Protein AF-A0A1J1IKP0-F1 (afdb_monomer_lite)

Foldseek 3Di:
DFDLPQKAKDFDDADPPDQWGKIKIAHPVQDARPDRHRMDIDTDNDVVVVVVVQVVSVVVVHYHDPDD

Structure (mmCIF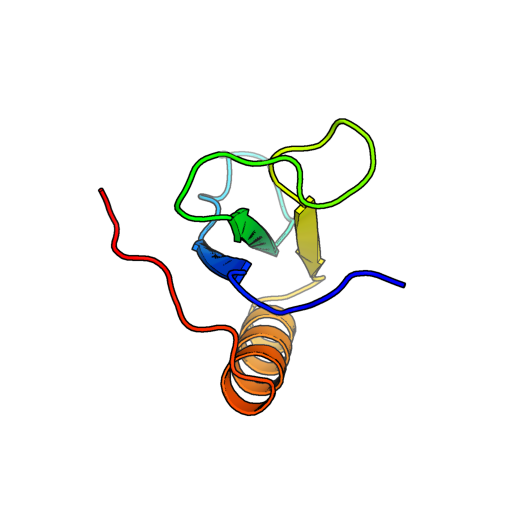, N/CA/C/O backbone):
data_AF-A0A1J1IKP0-F1
#
_entry.id   AF-A0A1J1IKP0-F1
#
loop_
_atom_site.group_PDB
_atom_site.id
_atom_site.type_symbol
_atom_site.label_atom_id
_atom_site.label_alt_id
_atom_site.label_comp_id
_atom_site.label_asym_id
_atom_site.label_entity_id
_atom_site.label_seq_id
_atom_site.pdbx_PDB_ins_code
_atom_site.Cartn_x
_atom_site.Cartn_y
_atom_site.Cartn_z
_atom_site.occupancy
_atom_site.B_iso_or_equiv
_atom_site.auth_seq_id
_atom_site.auth_comp_id
_atom_site.auth_asym_id
_atom_site.auth_atom_id
_atom_site.pdbx_PDB_model_num
ATOM 1 N N . MET A 1 1 ? -2.830 -12.181 11.261 1.00 81.69 1 MET A N 1
ATOM 2 C CA . MET A 1 1 ? -3.252 -12.178 9.842 1.00 81.69 1 MET A CA 1
ATOM 3 C C . MET A 1 1 ? -4.035 -10.894 9.605 1.00 81.69 1 MET A C 1
ATOM 5 O O . MET A 1 1 ? -4.898 -10.616 10.426 1.00 81.69 1 MET A O 1
ATOM 9 N N . LEU A 1 2 ? -3.693 -10.096 8.587 1.00 88.19 2 LEU A N 1
ATOM 10 C CA . LEU A 1 2 ? -4.340 -8.808 8.283 1.00 88.19 2 LEU A CA 1
ATOM 11 C C . LEU A 1 2 ? -5.607 -9.043 7.438 1.00 88.19 2 LEU A C 1
ATOM 13 O O . LEU A 1 2 ? -5.474 -9.562 6.328 1.00 88.19 2 LEU A O 1
ATOM 17 N N . PRO A 1 3 ? -6.817 -8.701 7.918 1.00 90.25 3 PRO A N 1
ATOM 18 C CA . PRO A 1 3 ? -8.018 -8.733 7.089 1.00 90.25 3 PRO A CA 1
ATOM 19 C C . PRO A 1 3 ? -7.925 -7.689 5.971 1.00 90.25 3 PRO A C 1
ATOM 21 O O . PRO A 1 3 ? -7.513 -6.560 6.219 1.00 90.25 3 PRO A O 1
ATOM 24 N N . LEU A 1 4 ? -8.319 -8.059 4.750 1.00 91.88 4 LEU A N 1
ATOM 25 C CA . LEU A 1 4 ? -8.269 -7.158 3.589 1.00 91.88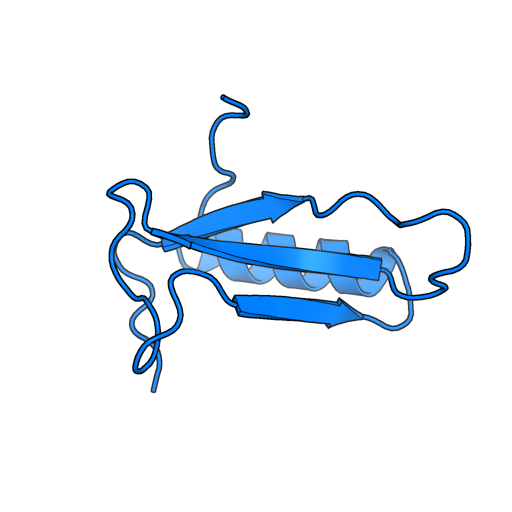 4 LEU A CA 1
ATOM 26 C C . LEU A 1 4 ? -9.541 -6.318 3.406 1.00 91.88 4 LEU A C 1
ATOM 28 O O . LEU A 1 4 ? -9.554 -5.385 2.604 1.00 91.88 4 LEU A O 1
ATOM 32 N N . ASP A 1 5 ? -10.609 -6.647 4.134 1.00 90.94 5 ASP A N 1
ATOM 33 C CA . ASP A 1 5 ? -11.890 -5.959 4.017 1.00 90.94 5 ASP A CA 1
ATOM 34 C C . ASP A 1 5 ? -11.765 -4.475 4.394 1.00 90.94 5 ASP A C 1
ATOM 36 O O . ASP A 1 5 ? -11.138 -4.112 5.391 1.00 90.94 5 ASP A O 1
ATOM 40 N N . GLY A 1 6 ? -12.322 -3.603 3.552 1.00 90.25 6 GLY A N 1
ATOM 41 C CA . GLY A 1 6 ? -12.247 -2.152 3.737 1.00 90.25 6 GLY A CA 1
ATOM 42 C C . GLY A 1 6 ? -10.869 -1.523 3.488 1.00 90.25 6 GLY A C 1
ATOM 43 O O . GLY A 1 6 ? -10.743 -0.301 3.617 1.00 90.25 6 GLY A O 1
ATOM 44 N N . LEU A 1 7 ? -9.850 -2.303 3.103 1.00 95.75 7 LEU A N 1
ATOM 45 C CA . LEU A 1 7 ? -8.542 -1.759 2.741 1.00 95.75 7 LEU A CA 1
ATOM 46 C C . LEU A 1 7 ? -8.531 -1.159 1.327 1.00 95.75 7 LEU A C 1
ATOM 48 O O . LEU A 1 7 ? -9.291 -1.542 0.426 1.00 95.75 7 LEU A O 1
ATOM 52 N N . ARG A 1 8 ? -7.619 -0.207 1.135 1.00 96.69 8 ARG A N 1
ATOM 53 C CA . ARG A 1 8 ? -7.257 0.402 -0.145 1.00 96.69 8 ARG A CA 1
ATOM 54 C C . ARG A 1 8 ? -5.753 0.512 -0.288 1.00 96.69 8 ARG A C 1
ATOM 56 O O . ARG A 1 8 ? -5.023 0.524 0.701 1.00 96.69 8 ARG A O 1
ATOM 63 N N . LEU A 1 9 ? -5.332 0.631 -1.538 1.00 96.12 9 LEU A N 1
ATOM 64 C CA . LEU A 1 9 ? -3.962 0.918 -1.933 1.00 96.12 9 LEU A CA 1
ATOM 65 C C . LEU A 1 9 ? -3.770 2.405 -2.195 1.0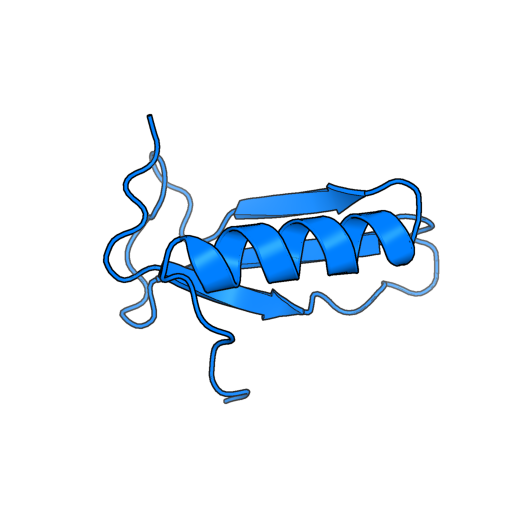0 96.12 9 LEU A C 1
ATOM 67 O O . LEU A 1 9 ? -4.648 3.043 -2.764 1.00 96.12 9 LEU A O 1
ATOM 71 N N . ARG A 1 10 ? -2.607 2.946 -1.864 1.00 94.94 10 ARG A N 1
ATOM 72 C CA . ARG A 1 10 ? -2.158 4.233 -2.400 1.00 94.94 10 ARG A CA 1
ATOM 73 C C . ARG A 1 10 ? -0.680 4.184 -2.726 1.00 94.94 10 ARG A C 1
ATOM 75 O O . ARG A 1 10 ? 0.071 3.426 -2.105 1.00 94.94 10 ARG A O 1
ATOM 82 N N . ASP A 1 11 ? -0.289 5.015 -3.673 1.00 92.81 11 ASP A N 1
ATOM 83 C CA . ASP A 1 11 ? 1.111 5.248 -3.970 1.00 92.81 11 ASP A CA 1
ATOM 84 C C . ASP A 1 11 ? 1.754 6.109 -2.883 1.00 92.81 11 ASP A C 1
ATOM 86 O O . ASP A 1 11 ? 1.114 6.985 -2.298 1.00 92.81 11 ASP A O 1
ATOM 90 N N . ILE A 1 12 ? 3.012 5.805 -2.569 1.00 91.25 12 ILE A N 1
ATOM 91 C CA . ILE A 1 12 ? 3.837 6.620 -1.683 1.00 91.25 12 ILE A CA 1
ATOM 92 C C . ILE A 1 12 ? 4.900 7.272 -2.552 1.00 91.25 12 ILE A C 1
ATOM 94 O O . ILE A 1 12 ? 5.681 6.581 -3.207 1.00 91.25 12 ILE A O 1
ATOM 98 N N . GLU A 1 13 ? 4.906 8.605 -2.574 1.00 83.31 13 GLU A N 1
ATOM 99 C CA . GLU A 1 13 ? 5.900 9.351 -3.333 1.00 83.31 13 GLU A CA 1
ATOM 100 C C . GLU A 1 13 ? 7.307 9.014 -2.840 1.00 83.31 13 GLU A C 1
ATOM 102 O O . GLU A 1 13 ? 7.591 8.942 -1.641 1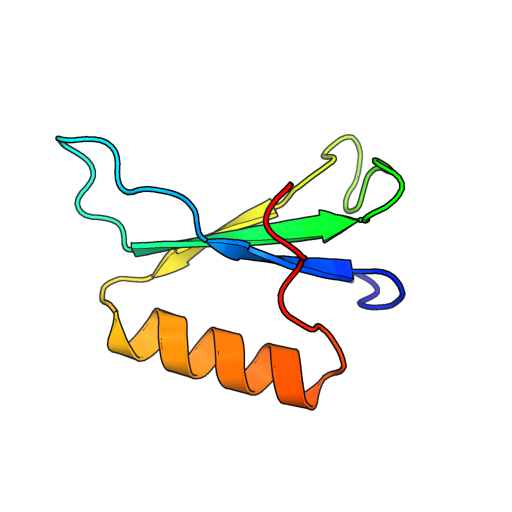.00 83.31 13 GLU A O 1
ATOM 107 N N . GLN A 1 14 ? 8.204 8.794 -3.794 1.00 79.31 14 GLN A N 1
ATOM 108 C CA . GLN A 1 14 ? 9.596 8.524 -3.499 1.00 79.31 14 GLN A CA 1
ATOM 109 C C . GLN A 1 14 ? 10.257 9.813 -3.005 1.00 79.31 14 GLN A C 1
ATOM 111 O O . GLN A 1 14 ? 10.462 10.754 -3.772 1.00 79.31 14 GLN A O 1
ATOM 116 N N . GLU A 1 15 ? 10.624 9.858 -1.725 1.00 80.50 15 GLU A N 1
ATOM 117 C CA . GLU A 1 15 ? 11.453 10.948 -1.213 1.00 80.50 15 GLU A CA 1
ATOM 118 C C . GLU A 1 15 ? 12.798 10.983 -1.957 1.00 80.50 15 GLU A C 1
ATOM 120 O O . GLU A 1 15 ? 13.365 9.941 -2.285 1.00 80.50 15 GLU A O 1
ATOM 125 N N . PHE A 1 16 ? 13.335 12.186 -2.184 1.00 69.94 16 PHE A N 1
ATOM 126 C CA . PHE A 1 16 ? 14.432 12.505 -3.119 1.00 69.94 16 PHE A CA 1
ATOM 127 C C . PHE A 1 16 ? 15.758 11.723 -2.926 1.00 69.94 16 PHE A C 1
ATOM 129 O O . PHE A 1 16 ? 16.668 11.827 -3.746 1.00 69.94 16 PHE A O 1
ATOM 136 N N . MET A 1 17 ? 15.896 10.939 -1.852 1.00 75.06 17 MET A N 1
ATOM 137 C CA . MET A 1 17 ? 17.050 10.067 -1.577 1.00 75.06 17 MET A CA 1
ATOM 138 C C . MET A 1 17 ? 16.681 8.601 -1.302 1.00 75.06 17 MET A C 1
ATOM 140 O O . MET A 1 17 ? 17.570 7.765 -1.117 1.00 75.06 17 MET A O 1
ATOM 144 N N . SER A 1 18 ? 15.394 8.256 -1.281 1.00 73.62 18 SER A N 1
ATOM 145 C CA . SER A 1 18 ? 14.955 6.877 -1.107 1.00 73.62 18 SER A CA 1
ATOM 146 C C . SER A 1 18 ? 15.141 6.119 -2.412 1.00 73.62 18 SER A C 1
ATOM 148 O O . SER A 1 18 ? 14.648 6.530 -3.452 1.00 73.62 18 SER A O 1
ATOM 150 N N . ARG A 1 19 ? 15.828 4.976 -2.370 1.00 79.00 19 ARG A N 1
ATOM 151 C CA . ARG A 1 19 ? 15.910 4.040 -3.508 1.00 79.00 19 ARG A CA 1
AT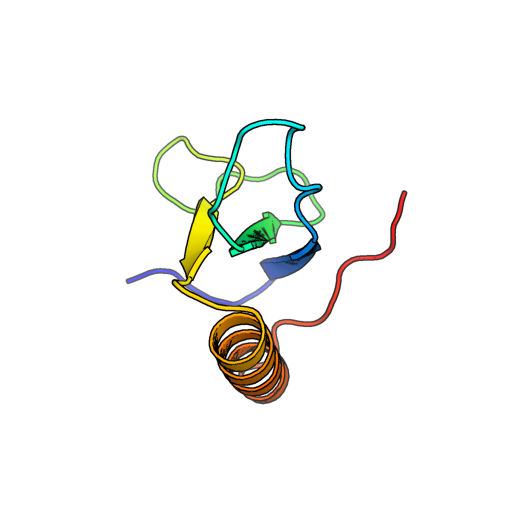OM 152 C C . ARG A 1 19 ? 14.792 2.996 -3.498 1.00 79.00 19 ARG A C 1
ATOM 154 O O . ARG A 1 19 ? 14.815 2.086 -4.312 1.00 79.00 19 ARG A O 1
ATOM 161 N N . ARG A 1 20 ? 13.875 3.073 -2.530 1.00 85.62 20 ARG A N 1
ATOM 162 C CA . ARG A 1 20 ? 12.827 2.069 -2.336 1.00 85.62 20 ARG A CA 1
ATOM 163 C C . ARG A 1 20 ? 11.577 2.459 -3.107 1.00 85.62 20 ARG A C 1
ATOM 165 O O . ARG A 1 20 ? 11.146 3.607 -3.031 1.00 85.62 20 ARG A O 1
ATOM 172 N N . HIS A 1 21 ? 10.998 1.480 -3.791 1.00 91.38 21 HIS A N 1
ATOM 173 C CA . HIS A 1 21 ? 9.710 1.610 -4.458 1.00 91.38 21 HIS A CA 1
ATOM 174 C C . HIS A 1 21 ? 8.630 1.201 -3.463 1.00 91.38 21 HIS A C 1
ATOM 176 O O . HIS A 1 21 ? 8.593 0.045 -3.053 1.00 91.38 21 HIS A O 1
ATOM 182 N N . THR A 1 22 ? 7.799 2.142 -3.021 1.00 94.25 22 THR A N 1
ATOM 183 C CA . THR A 1 22 ? 6.897 1.918 -1.885 1.00 94.25 22 THR A CA 1
ATOM 184 C C . THR A 1 22 ? 5.450 2.189 -2.268 1.00 94.25 22 THR A C 1
ATOM 186 O O . THR A 1 22 ? 5.142 3.135 -2.986 1.00 94.25 22 THR A O 1
ATOM 189 N N . PHE A 1 23 ? 4.549 1.373 -1.735 1.00 95.50 23 PHE A N 1
ATOM 190 C CA . PHE A 1 23 ? 3.110 1.619 -1.729 1.00 95.50 23 PHE A CA 1
ATOM 191 C C . PHE A 1 23 ? 2.566 1.378 -0.319 1.00 95.50 23 PHE A C 1
ATOM 193 O O . PHE A 1 23 ? 3.242 0.778 0.520 1.00 95.50 23 PHE A O 1
ATOM 200 N N . ALA A 1 24 ? 1.350 1.839 -0.038 1.00 96.00 24 ALA A N 1
ATOM 201 C CA . ALA A 1 24 ? 0.736 1.653 1.271 1.00 96.00 24 ALA A CA 1
ATOM 202 C C . ALA A 1 24 ? -0.657 1.032 1.201 1.00 96.00 24 ALA A C 1
ATOM 204 O O . ALA A 1 24 ? -1.446 1.321 0.299 1.00 96.00 24 ALA A O 1
ATOM 205 N N . LEU A 1 25 ? -0.963 0.223 2.213 1.00 96.56 25 LEU A N 1
ATOM 206 C CA . LEU A 1 25 ? -2.313 -0.214 2.549 1.00 96.56 25 LEU A CA 1
ATOM 207 C C . LEU A 1 25 ? -2.880 0.700 3.631 1.00 96.56 25 LEU A C 1
ATOM 209 O O . LEU A 1 25 ? -2.175 1.034 4.581 1.00 96.56 25 LEU A O 1
ATOM 213 N N . PHE A 1 26 ? -4.151 1.072 3.515 1.00 96.31 26 PHE A N 1
ATOM 214 C CA . PHE A 1 26 ? -4.851 1.895 4.505 1.00 96.31 26 PHE A CA 1
ATOM 215 C C . PHE A 1 26 ? -6.358 1.610 4.502 1.00 96.31 26 PHE A C 1
ATOM 217 O O . PHE A 1 26 ? -6.883 1.020 3.557 1.00 96.31 26 PHE A O 1
ATOM 224 N N . ASN A 1 27 ? -7.067 2.038 5.546 1.00 94.50 27 ASN A N 1
ATOM 225 C CA . ASN A 1 27 ? -8.530 2.012 5.601 1.00 94.50 27 ASN A CA 1
ATOM 226 C C . ASN A 1 27 ? -9.095 3.400 5.247 1.00 94.50 27 ASN A C 1
ATOM 228 O O . ASN A 1 27 ? -8.643 4.402 5.801 1.00 94.50 27 ASN A O 1
ATOM 232 N N . GLN A 1 28 ? -10.095 3.478 4.359 1.00 89.38 28 GLN A N 1
ATOM 233 C CA . GLN A 1 28 ? -10.666 4.767 3.909 1.00 89.38 28 GLN A CA 1
ATOM 234 C C . GLN A 1 28 ? -11.335 5.576 5.027 1.00 89.38 28 GLN A C 1
ATOM 236 O O . GLN A 1 28 ? -11.474 6.787 4.903 1.00 89.38 28 GLN A O 1
ATOM 241 N N . GLU A 1 29 ? -11.740 4.921 6.112 1.00 90.25 29 GLU A N 1
ATOM 242 C CA . GLU A 1 29 ? -12.374 5.551 7.273 1.00 90.25 29 GLU A CA 1
ATOM 243 C C . GLU A 1 29 ? -11.347 5.973 8.339 1.00 90.25 29 GLU A C 1
ATOM 245 O O . GLU A 1 29 ? -11.726 6.341 9.448 1.00 90.25 29 GLU A O 1
ATOM 250 N N . GLY A 1 30 ? -10.043 5.889 8.041 1.00 87.69 30 GLY A N 1
ATOM 251 C CA . GLY A 1 30 ? -8.969 6.296 8.957 1.00 87.69 30 GLY A CA 1
ATOM 252 C C . GLY A 1 30 ? -8.771 5.361 10.154 1.00 87.69 30 GLY A C 1
ATOM 253 O O . GLY A 1 30 ? -8.152 5.745 11.143 1.00 87.69 30 GLY A O 1
ATOM 254 N N . ARG A 1 31 ? -9.308 4.137 10.088 1.00 92.25 31 ARG A N 1
ATOM 255 C CA . ARG A 1 31 ? -9.177 3.128 11.148 1.00 92.25 31 ARG A CA 1
ATOM 256 C C . ARG A 1 31 ? -7.798 2.468 11.126 1.00 92.25 31 ARG A C 1
ATOM 258 O O . ARG A 1 31 ? -7.216 2.278 10.060 1.00 92.25 31 ARG A O 1
ATOM 265 N N . ASN A 1 32 ? -7.330 2.040 12.298 1.00 94.19 32 ASN A N 1
ATOM 266 C CA . ASN A 1 32 ? -6.134 1.209 12.407 1.00 94.19 32 ASN A CA 1
ATOM 267 C C . ASN A 1 32 ? -6.327 -0.095 11.627 1.00 94.19 32 ASN A C 1
ATOM 269 O O . ASN A 1 32 ? -7.338 -0.780 11.790 1.00 94.19 32 ASN A O 1
ATOM 273 N N . ILE A 1 33 ? -5.349 -0.437 10.792 1.00 94.25 33 ILE A N 1
ATOM 274 C CA . ILE A 1 33 ? -5.364 -1.659 9.984 1.00 94.25 33 ILE A CA 1
ATOM 275 C C . ILE A 1 33 ? -4.573 -2.781 10.651 1.00 94.25 33 ILE A C 1
ATOM 277 O O . ILE A 1 33 ? -4.887 -3.952 10.466 1.00 94.25 33 ILE A O 1
ATOM 281 N N . TYR A 1 34 ? -3.573 -2.441 11.466 1.00 92.31 34 TYR A N 1
ATOM 282 C CA . TYR A 1 34 ? -2.782 -3.414 12.208 1.00 92.31 34 TYR A CA 1
ATOM 283 C C . TYR A 1 34 ? -2.271 -2.812 13.513 1.00 92.31 34 TYR A C 1
ATOM 285 O O . TYR A 1 34 ? -1.541 -1.826 13.485 1.00 92.31 34 TYR A O 1
ATOM 293 N N . THR A 1 35 ? -2.629 -3.408 14.653 1.00 91.12 35 THR A N 1
ATOM 294 C CA . THR A 1 35 ? -2.309 -2.863 15.986 1.00 91.12 35 THR A CA 1
ATOM 295 C C . THR A 1 35 ? -2.738 -1.388 16.075 1.00 91.12 35 THR A C 1
ATOM 297 O O . THR A 1 35 ? -3.925 -1.099 15.925 1.00 91.12 35 THR A O 1
ATOM 300 N N . ASP A 1 36 ? -1.788 -0.462 16.225 1.00 93.19 36 ASP A N 1
ATOM 301 C CA . ASP A 1 36 ? -2.016 0.981 16.333 1.00 93.19 36 ASP A CA 1
ATOM 302 C C . ASP A 1 36 ? -1.646 1.741 15.046 1.00 93.19 36 ASP A C 1
ATOM 304 O O . ASP A 1 36 ? -1.564 2.967 15.035 1.00 93.19 36 ASP A O 1
ATOM 308 N N . TYR A 1 37 ? -1.408 1.020 13.946 1.00 94.56 37 TYR A N 1
ATOM 309 C CA . TYR A 1 37 ? -1.022 1.597 12.661 1.00 94.56 37 TYR A CA 1
ATOM 310 C C . TYR A 1 37 ? -2.239 1.813 11.757 1.00 94.56 37 TYR A C 1
ATOM 312 O O . TYR A 1 37 ? -2.948 0.866 11.409 1.00 94.56 37 TYR A O 1
ATOM 320 N N . ILE A 1 38 ? -2.439 3.059 11.318 1.00 94.31 38 ILE A N 1
ATOM 321 C CA . ILE A 1 38 ? -3.480 3.469 10.352 1.00 94.31 38 ILE A CA 1
ATOM 322 C C . ILE A 1 38 ? -3.157 3.088 8.900 1.00 94.31 38 ILE A C 1
ATOM 324 O O . ILE A 1 38 ? -4.044 3.037 8.049 1.00 94.31 38 ILE A O 1
ATOM 328 N N . GLN A 1 39 ? -1.884 2.814 8.617 1.00 95.38 39 GLN A N 1
ATOM 329 C CA . GLN A 1 39 ? -1.399 2.400 7.309 1.00 95.38 39 GLN A CA 1
ATOM 330 C C . GLN A 1 39 ? -0.210 1.452 7.459 1.00 95.38 39 GLN A C 1
ATOM 332 O O . GLN A 1 39 ? 0.480 1.466 8.477 1.00 95.38 39 GLN A O 1
ATOM 337 N N . LEU A 1 40 ? 0.053 0.663 6.424 1.00 95.56 40 LEU A N 1
ATOM 338 C CA . LEU A 1 40 ? 1.232 -0.188 6.316 1.00 95.56 40 LEU A CA 1
ATOM 339 C C . LEU A 1 40 ? 1.930 0.132 5.004 1.00 95.56 40 LEU A C 1
ATOM 341 O O . LEU A 1 40 ? 1.335 -0.028 3.942 1.00 95.56 40 LEU A O 1
ATOM 345 N N . GLU A 1 41 ? 3.179 0.571 5.094 1.00 95.06 41 GLU A N 1
ATOM 346 C CA . GLU A 1 41 ? 4.039 0.827 3.943 1.00 95.06 41 GLU A CA 1
ATOM 347 C C . GLU A 1 41 ? 4.824 -0.432 3.587 1.00 95.06 41 GLU A C 1
ATOM 349 O O . GLU A 1 41 ? 5.427 -1.079 4.446 1.00 95.06 41 GLU A O 1
ATOM 354 N N . LEU A 1 42 ? 4.795 -0.784 2.308 1.00 94.88 42 LEU A N 1
ATOM 355 C CA . LEU A 1 42 ? 5.440 -1.958 1.747 1.00 94.88 42 LEU A CA 1
ATOM 356 C C . LEU A 1 42 ? 6.419 -1.484 0.680 1.00 94.88 42 LEU A C 1
ATOM 358 O O . LEU A 1 42 ? 6.020 -0.858 -0.301 1.00 94.88 42 LEU A O 1
ATOM 362 N N . SER A 1 43 ? 7.703 -1.766 0.896 1.00 94.38 43 SER A N 1
ATOM 363 C CA . SER A 1 43 ? 8.770 -1.442 -0.048 1.00 94.38 43 SER A CA 1
ATOM 364 C C . SER A 1 43 ? 9.173 -2.667 -0.859 1.00 94.38 43 SER A C 1
ATOM 366 O O . SER A 1 43 ? 9.332 -3.756 -0.308 1.00 94.38 43 SER A O 1
ATOM 368 N N . CYS A 1 44 ? 9.415 -2.451 -2.142 1.00 93.88 44 CYS A N 1
ATOM 369 C CA . CYS A 1 44 ? 9.942 -3.419 -3.090 1.00 93.88 44 CYS A CA 1
ATOM 370 C C . CYS A 1 44 ? 11.315 -2.973 -3.606 1.00 93.88 44 CYS A C 1
ATOM 372 O O . CYS A 1 44 ? 11.695 -1.798 -3.483 1.00 93.88 44 CYS A O 1
ATOM 374 N N . GLU A 1 45 ? 12.063 -3.910 -4.188 1.00 91.38 45 GLU A N 1
ATOM 375 C CA . GLU A 1 45 ? 13.398 -3.626 -4.731 1.00 91.38 45 GLU A CA 1
ATOM 376 C C . GLU A 1 45 ? 13.339 -2.843 -6.046 1.00 91.38 45 GLU A C 1
ATOM 378 O O . GLU A 1 45 ? 14.261 -2.093 -6.361 1.00 91.38 45 GLU A O 1
ATOM 383 N N . ASN A 1 46 ? 12.251 -2.995 -6.803 1.00 91.44 46 ASN A N 1
ATOM 384 C CA . ASN A 1 46 ? 12.044 -2.377 -8.110 1.00 91.44 46 ASN A CA 1
ATOM 385 C C . ASN A 1 46 ? 10.549 -2.097 -8.369 1.00 91.44 46 ASN A C 1
ATOM 387 O O . ASN A 1 46 ? 9.675 -2.548 -7.624 1.00 91.44 46 ASN A O 1
ATOM 391 N N . THR A 1 47 ? 10.256 -1.342 -9.430 1.00 91.25 47 THR A N 1
ATOM 392 C CA . THR A 1 47 ? 8.883 -0.986 -9.826 1.00 91.25 47 THR A CA 1
ATOM 393 C C . THR A 1 47 ? 8.062 -2.191 -10.299 1.00 91.25 47 THR A C 1
ATOM 395 O O . THR A 1 47 ? 6.874 -2.263 -9.995 1.00 91.25 47 THR A O 1
ATOM 398 N N . ASP A 1 48 ? 8.674 -3.166 -10.975 1.00 95.69 48 ASP A N 1
ATOM 399 C CA . ASP A 1 48 ? 7.957 -4.337 -11.505 1.00 95.69 48 ASP A CA 1
ATOM 400 C C . ASP A 1 48 ? 7.361 -5.200 -10.376 1.00 95.69 48 ASP A C 1
ATOM 402 O O . ASP A 1 48 ? 6.255 -5.743 -10.488 1.00 95.69 48 ASP A O 1
ATOM 406 N N . GLU A 1 49 ? 8.067 -5.296 -9.246 1.00 96.19 49 GLU A N 1
ATOM 407 C CA . GLU A 1 49 ? 7.563 -5.927 -8.027 1.00 96.19 49 GLU A CA 1
ATOM 408 C C . GLU A 1 49 ? 6.384 -5.159 -7.431 1.00 96.19 49 GLU A C 1
ATOM 410 O O . GLU A 1 49 ? 5.397 -5.784 -7.037 1.00 96.19 49 GLU A O 1
ATOM 415 N N . VAL A 1 50 ? 6.445 -3.822 -7.398 1.00 95.25 50 VAL A N 1
ATOM 416 C CA . VAL A 1 50 ? 5.318 -2.994 -6.939 1.00 95.25 50 VAL A CA 1
ATOM 417 C C . VAL A 1 50 ? 4.078 -3.279 -7.778 1.00 95.25 50 VAL A C 1
ATOM 419 O O . VAL A 1 50 ? 3.008 -3.530 -7.223 1.00 95.25 50 VAL A O 1
ATOM 422 N N . ASP A 1 51 ? 4.212 -3.303 -9.101 1.00 95.44 51 ASP A N 1
ATOM 423 C CA . ASP A 1 51 ? 3.088 -3.556 -10.003 1.00 95.44 51 ASP A CA 1
ATOM 424 C C . ASP A 1 51 ? 2.541 -4.982 -9.853 1.00 95.44 51 ASP A C 1
ATOM 426 O O . ASP A 1 51 ? 1.322 -5.190 -9.815 1.00 95.44 51 ASP A O 1
ATOM 430 N N . SER A 1 52 ? 3.425 -5.964 -9.660 1.00 97.88 52 SER A N 1
ATOM 431 C CA . SER A 1 52 ? 3.049 -7.355 -9.377 1.00 97.88 52 SER A CA 1
ATOM 432 C C . SER A 1 52 ? 2.262 -7.488 -8.065 1.00 97.88 52 SER A C 1
ATOM 434 O O . SER A 1 52 ? 1.251 -8.203 -8.000 1.00 97.88 52 SER A O 1
ATOM 436 N N . TRP A 1 53 ? 2.671 -6.765 -7.018 1.00 97.50 53 TRP A N 1
ATOM 437 C CA . TRP A 1 53 ? 1.944 -6.708 -5.749 1.00 97.50 53 TRP A CA 1
ATOM 438 C C . TRP A 1 53 ? 0.604 -5.990 -5.890 1.00 97.50 53 TRP A C 1
ATOM 440 O O . TRP A 1 53 ? -0.414 -6.529 -5.452 1.00 97.50 53 TRP A O 1
ATOM 450 N N . LYS A 1 54 ? 0.559 -4.827 -6.549 1.00 96.69 54 LYS A N 1
ATOM 451 C CA . LYS A 1 54 ? -0.688 -4.089 -6.815 1.00 96.69 54 LYS A CA 1
ATOM 452 C C . LYS A 1 54 ? -1.704 -4.948 -7.566 1.00 96.69 54 LYS A C 1
ATOM 454 O O . LYS A 1 54 ? -2.870 -4.986 -7.174 1.00 96.69 54 LYS A O 1
ATOM 459 N N . ALA A 1 55 ? -1.277 -5.692 -8.587 1.00 97.62 55 ALA A N 1
ATOM 460 C CA . ALA A 1 55 ? -2.144 -6.614 -9.322 1.00 97.62 55 ALA A CA 1
ATOM 461 C C . ALA A 1 55 ? -2.675 -7.750 -8.429 1.00 97.62 55 ALA A C 1
ATOM 463 O O . ALA A 1 55 ? -3.852 -8.115 -8.502 1.00 97.62 55 ALA A O 1
ATOM 464 N N . SER A 1 56 ? -1.825 -8.281 -7.547 1.00 97.81 56 SER A N 1
ATOM 465 C CA . SER A 1 56 ? -2.211 -9.315 -6.581 1.00 97.81 56 SER A CA 1
ATOM 466 C C . SER A 1 56 ? -3.252 -8.801 -5.580 1.00 97.81 56 SER A C 1
ATOM 468 O O . SER A 1 56 ? -4.256 -9.469 -5.332 1.00 97.81 56 SER A O 1
ATOM 470 N N . PHE A 1 57 ? -3.067 -7.587 -5.060 1.00 97.12 57 PHE A N 1
ATOM 471 C CA . PHE A 1 57 ? -4.020 -6.921 -4.170 1.00 97.12 57 PHE A CA 1
ATOM 472 C C . PHE A 1 57 ? -5.343 -6.587 -4.864 1.00 97.12 57 PHE A C 1
ATOM 474 O O . PHE A 1 57 ? -6.404 -6.846 -4.296 1.00 97.12 57 PHE A O 1
ATOM 481 N N . LEU A 1 58 ? -5.297 -6.113 -6.113 1.00 96.19 58 LEU A N 1
ATOM 482 C CA . LEU A 1 58 ? -6.488 -5.861 -6.924 1.00 96.19 58 LEU A CA 1
ATOM 483 C C . LEU A 1 58 ? -7.328 -7.131 -7.078 1.00 96.19 58 LEU A C 1
ATOM 485 O O . LEU A 1 58 ? -8.543 -7.116 -6.881 1.00 96.19 58 LEU A O 1
ATOM 489 N N . ARG A 1 59 ? -6.670 -8.257 -7.372 1.00 96.38 59 ARG A N 1
ATOM 490 C CA . ARG A 1 59 ? -7.323 -9.567 -7.456 1.00 96.38 59 ARG A CA 1
ATOM 491 C C . ARG A 1 59 ? -7.918 -10.011 -6.117 1.00 96.38 59 ARG A C 1
ATOM 493 O O . ARG A 1 59 ? -8.934 -10.700 -6.112 1.00 96.38 59 ARG A O 1
ATOM 500 N N . ALA A 1 60 ? -7.308 -9.620 -5.0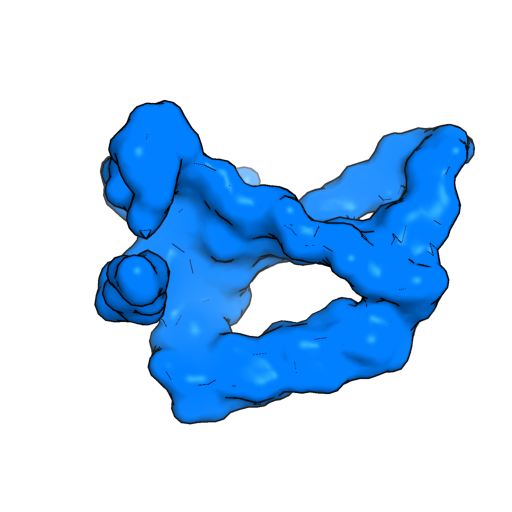03 1.00 96.50 60 ALA A N 1
ATOM 501 C CA . ALA A 1 60 ? -7.802 -9.890 -3.655 1.00 96.50 60 ALA A CA 1
ATOM 502 C C . ALA A 1 60 ? -8.901 -8.911 -3.182 1.00 96.50 60 ALA A C 1
ATOM 504 O O . ALA A 1 60 ? -9.346 -9.014 -2.042 1.00 96.50 60 ALA A O 1
ATOM 505 N N . GLY A 1 61 ? -9.351 -7.978 -4.034 1.00 95.56 61 GLY A N 1
ATOM 506 C CA . GLY A 1 61 ? -10.411 -7.013 -3.718 1.00 95.56 61 GLY A CA 1
ATOM 507 C C . GLY A 1 61 ? -9.931 -5.724 -3.041 1.00 95.56 61 GLY A C 1
ATOM 508 O O . GLY A 1 61 ? -10.751 -4.927 -2.586 1.00 95.56 61 GLY A O 1
ATOM 509 N N . VAL A 1 62 ? -8.617 -5.491 -2.983 1.00 96.94 62 VAL A N 1
ATOM 510 C CA . VAL A 1 62 ? -8.028 -4.245 -2.479 1.00 96.94 62 VAL A CA 1
ATOM 511 C C . VAL A 1 62 ? -7.752 -3.321 -3.661 1.00 96.94 62 VAL A C 1
ATOM 513 O O . VAL A 1 62 ? -6.802 -3.504 -4.418 1.00 96.94 62 VAL A O 1
ATOM 516 N N . TYR A 1 63 ? -8.609 -2.321 -3.827 1.00 95.88 63 TYR A N 1
ATOM 517 C CA . TYR A 1 63 ? -8.548 -1.377 -4.943 1.00 95.88 63 TYR A CA 1
ATOM 518 C C . TYR A 1 63 ? -7.686 -0.147 -4.615 1.00 95.88 63 TYR A C 1
ATOM 520 O O . TYR A 1 63 ? -7.546 0.196 -3.434 1.00 95.88 63 TYR A O 1
ATOM 528 N N . PRO A 1 64 ? -7.158 0.562 -5.630 1.00 95.06 64 PRO A N 1
ATOM 529 C CA . PRO A 1 64 ? -6.598 1.895 -5.441 1.00 95.06 64 PRO A CA 1
ATOM 530 C C . PRO A 1 64 ? -7.594 2.822 -4.732 1.00 95.06 64 PRO A C 1
ATOM 532 O O . PRO A 1 64 ? -8.795 2.829 -5.021 1.00 95.06 64 PRO A O 1
ATOM 535 N N . GLY A 1 65 ? -7.098 3.575 -3.760 1.00 89.94 65 GLY A N 1
ATOM 536 C CA . GLY A 1 65 ? -7.803 4.677 -3.137 1.00 89.94 65 GLY A CA 1
ATOM 537 C C . GLY A 1 65 ? -7.970 5.816 -4.135 1.00 89.94 65 GLY A C 1
ATOM 538 O O . GLY A 1 65 ? -7.229 5.922 -5.106 1.00 89.94 65 GLY A O 1
ATOM 539 N N . LYS A 1 66 ? -8.967 6.666 -3.901 1.00 79.69 66 LYS A N 1
ATOM 540 C CA . LYS A 1 66 ? -9.050 7.934 -4.619 1.00 79.69 66 LYS A CA 1
ATOM 541 C C . LYS A 1 66 ? -8.012 8.867 -4.012 1.00 79.69 66 LYS A C 1
ATOM 543 O O . LYS A 1 66 ? -8.045 9.057 -2.794 1.00 79.69 66 LYS A O 1
ATOM 548 N N . ASP A 1 67 ? -7.140 9.431 -4.838 1.00 60.59 67 ASP A N 1
ATOM 549 C CA . ASP A 1 67 ? -6.333 10.581 -4.441 1.00 60.59 67 ASP A CA 1
ATOM 550 C C . ASP A 1 67 ? -7.296 11.660 -3.934 1.00 60.59 67 ASP A C 1
ATOM 552 O O . ASP A 1 67 ? -8.261 12.018 -4.619 1.00 60.59 67 ASP A O 1
ATOM 556 N N . SER A 1 68 ? -7.128 12.043 -2.671 1.00 47.41 68 SER A N 1
ATOM 557 C CA . SER A 1 68 ? -7.929 13.078 -2.009 1.00 47.41 68 SER A CA 1
ATOM 558 C C . SER A 1 68 ? -7.153 14.379 -2.003 1.00 47.41 68 SER A C 1
ATOM 560 O O . SER A 1 68 ? -5.933 14.301 -1.740 1.00 47.41 68 SER A O 1
#

Secondary structure (DSSP, 8-state):
----TTEEEEE----TT---EEEEEEETT---SBTTBSEEEEEESSHHHHHHHHHHHHHTT-EEPPP-

Organism: NCBI:txid568069

InterPro domains:
  IPR001849 Pleckstrin homology domain [PS50003] (1-62)
  IPR011993 PH-like domain superfamily [G3DSA:2.30.29.30] (1-68)

pLDDT: mean 90.67, std 8.93, range [47.41, 97.88]

Sequence (68 aa):
MLPLDGLRLRDIEQEFMSRRHTFALFNQEGRNIYTDYIQLELSCENTDEVDSWKASFLRAGVYPGKDS

Radius of gyration: 11.97 Å; chains: 1; bounding box: 29×25×28 Å